Protein AF-A0A660QXT4-F1 (afdb_monomer_lite)

pLDDT: mean 72.35, std 12.04, range [41.66, 86.0]

Radius of gyration: 16.45 Å; chains: 1; bounding box: 34×33×58 Å

Foldseek 3Di:
DDDDDDDDDDPPPLPPLVVLVVLLVVLLVVCVVVVVLCVVVNVLSVQLVVCVVVLDLVSLQVSLVVLQVVLVVCCVPPVPSNVSSVVNSVNSVSSSD

Structure (mmCIF, N/CA/C/O backbone):
data_AF-A0A660QXT4-F1
#
_entry.id   AF-A0A660QXT4-F1
#
loop_
_atom_site.group_PDB
_atom_site.id
_atom_site.type_symbol
_atom_site.label_atom_id
_atom_site.label_alt_id
_atom_site.label_comp_id
_atom_site.label_asym_id
_atom_site.label_entity_id
_atom_site.label_seq_id
_atom_site.pdbx_PDB_ins_code
_atom_site.Cartn_x
_atom_site.Cartn_y
_atom_site.Cartn_z
_atom_site.occupancy
_atom_site.B_iso_or_equiv
_atom_site.auth_seq_id
_atom_site.auth_comp_id
_atom_site.auth_asym_id
_atom_site.auth_atom_id
_atom_site.pdbx_PDB_model_num
ATOM 1 N N . MET A 1 1 ? -21.177 -21.639 -45.353 1.00 49.31 1 MET A N 1
ATOM 2 C CA . MET A 1 1 ? -19.704 -21.641 -45.231 1.00 49.31 1 MET A CA 1
ATOM 3 C C . MET A 1 1 ? -19.316 -20.544 -44.250 1.00 49.31 1 MET A C 1
ATOM 5 O O . MET A 1 1 ? -19.626 -19.393 -44.513 1.00 49.31 1 MET A O 1
ATOM 9 N N . HIS A 1 2 ? -18.739 -20.906 -43.100 1.00 44.97 2 HIS A N 1
ATOM 10 C CA . HIS A 1 2 ? -18.058 -19.963 -42.203 1.00 44.97 2 HIS A CA 1
ATOM 11 C C . HIS A 1 2 ? -16.666 -19.648 -42.766 1.00 44.97 2 HIS A C 1
ATOM 13 O O . HIS A 1 2 ? -16.063 -20.506 -43.413 1.00 44.97 2 HIS A O 1
ATOM 19 N N . PRO A 1 3 ? -16.116 -18.478 -42.424 1.00 54.62 3 PRO A N 1
ATOM 20 C CA . PRO A 1 3 ? -14.947 -18.522 -41.556 1.00 54.62 3 PRO A CA 1
ATOM 21 C C . PRO A 1 3 ? -15.141 -17.734 -40.259 1.00 54.62 3 PRO A C 1
ATOM 23 O O . PRO A 1 3 ? -15.609 -16.598 -40.235 1.00 54.62 3 PRO A O 1
ATOM 26 N N . LEU A 1 4 ? -14.729 -18.388 -39.175 1.00 49.84 4 LEU A N 1
ATOM 27 C CA . LEU A 1 4 ? -14.493 -17.825 -37.856 1.00 49.84 4 LEU A CA 1
ATOM 28 C C . LEU A 1 4 ? -13.414 -16.737 -37.927 1.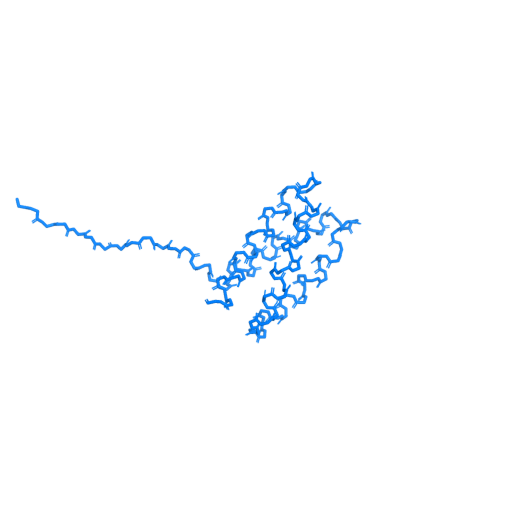00 49.84 4 LEU A C 1
ATOM 30 O O . LEU A 1 4 ? -12.314 -17.009 -38.406 1.00 49.84 4 LEU A O 1
ATOM 34 N N . ASN A 1 5 ? -13.668 -15.555 -37.361 1.00 43.81 5 ASN A N 1
ATOM 35 C CA . ASN A 1 5 ? -12.605 -14.591 -37.078 1.00 43.81 5 ASN A CA 1
ATOM 36 C C . ASN A 1 5 ? -12.330 -14.541 -35.571 1.00 43.81 5 ASN A C 1
ATOM 38 O O . ASN A 1 5 ? -12.924 -13.779 -34.813 1.00 43.81 5 ASN A O 1
ATOM 42 N N . ILE A 1 6 ? -11.415 -15.411 -35.151 1.00 6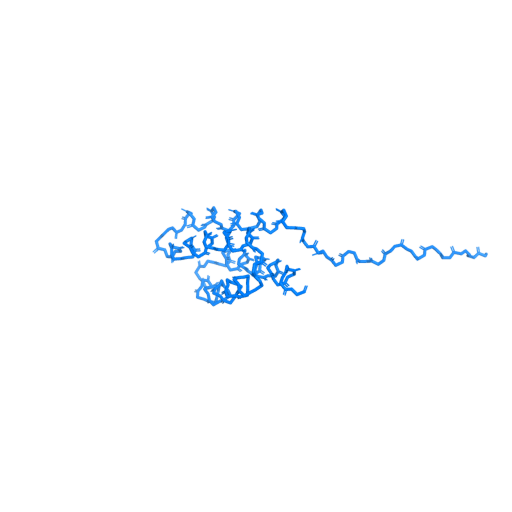2.47 6 ILE A N 1
ATOM 43 C CA . ILE A 1 6 ? -10.912 -15.547 -33.786 1.00 62.47 6 ILE A CA 1
ATOM 44 C C . ILE A 1 6 ? -9.639 -14.693 -33.655 1.00 62.47 6 ILE A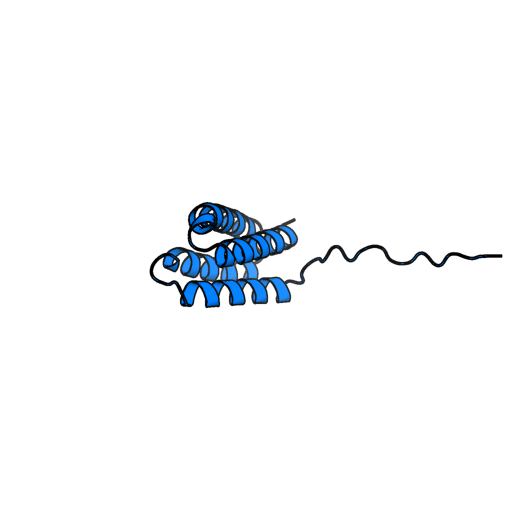 C 1
ATOM 46 O O . ILE A 1 6 ? -8.535 -15.190 -33.851 1.00 62.47 6 ILE A O 1
ATOM 50 N N . LYS A 1 7 ? -9.761 -13.399 -33.341 1.00 49.41 7 LYS A N 1
ATOM 51 C CA . LYS A 1 7 ? -8.653 -12.521 -32.892 1.00 49.41 7 LYS A CA 1
ATOM 52 C C . LYS A 1 7 ? -9.294 -11.402 -32.057 1.00 49.41 7 LYS A C 1
ATOM 54 O O . LYS A 1 7 ? -10.137 -10.701 -32.582 1.00 49.41 7 LYS A O 1
ATOM 59 N N . LYS A 1 8 ? -9.014 -11.148 -30.783 1.00 48.16 8 LYS A N 1
ATOM 60 C CA . LYS A 1 8 ? -7.929 -11.524 -29.881 1.00 48.16 8 LYS A CA 1
ATOM 61 C C . LYS A 1 8 ? -8.523 -11.787 -28.499 1.00 48.16 8 LYS A C 1
ATOM 63 O O . LYS A 1 8 ? -9.433 -11.107 -28.041 1.00 48.16 8 LYS A O 1
ATOM 68 N N . ARG A 1 9 ? -7.943 -12.786 -27.853 1.00 43.59 9 ARG A N 1
ATOM 69 C CA . ARG A 1 9 ? -8.154 -13.171 -26.466 1.00 43.59 9 ARG A CA 1
ATOM 70 C C . ARG A 1 9 ? -7.889 -11.985 -25.535 1.00 43.59 9 ARG A C 1
ATOM 72 O O . ARG A 1 9 ? -6.952 -11.232 -25.779 1.00 43.59 9 ARG A O 1
ATOM 79 N N . LYS A 1 10 ? -8.718 -11.895 -24.491 1.00 43.69 10 LYS A N 1
ATOM 80 C CA . LYS A 1 10 ? -8.446 -11.339 -23.160 1.00 43.69 10 LYS A CA 1
ATOM 81 C C . LYS A 1 10 ? -7.193 -10.460 -23.100 1.00 43.69 10 LYS A C 1
ATOM 83 O O . LYS A 1 10 ? -6.082 -10.976 -22.992 1.00 43.69 10 LYS A O 1
ATOM 88 N N . ALA A 1 11 ? -7.385 -9.143 -23.081 1.00 41.66 11 ALA A N 1
ATOM 89 C CA . ALA A 1 11 ? -6.465 -8.304 -22.335 1.00 41.66 11 ALA A CA 1
ATOM 90 C C . ALA A 1 11 ? -6.579 -8.773 -20.877 1.00 41.66 11 ALA A C 1
ATOM 92 O O . ALA A 1 11 ? -7.483 -8.368 -20.157 1.00 41.66 11 ALA A O 1
ATOM 93 N N . GLY A 1 12 ? -5.729 -9.722 -20.471 1.00 44.06 12 GLY A N 1
ATOM 94 C CA . GLY A 1 12 ? -5.304 -9.756 -19.081 1.00 44.06 12 GLY A CA 1
ATOM 95 C C . GLY A 1 12 ? -4.762 -8.360 -18.841 1.00 44.06 12 GLY A C 1
ATOM 96 O O . GLY A 1 12 ? -3.810 -7.976 -19.522 1.00 44.06 12 GLY A O 1
ATOM 97 N N . SER A 1 13 ? -5.493 -7.563 -18.063 1.00 43.97 13 SER A N 1
ATOM 98 C CA . SER A 1 13 ? -5.239 -6.141 -17.875 1.00 43.97 13 SER A CA 1
ATOM 99 C C . SER A 1 13 ? -3.880 -5.974 -17.216 1.00 43.97 13 SER A C 1
ATOM 101 O O . SER A 1 13 ? -3.756 -5.900 -16.000 1.00 43.97 13 SER A O 1
ATOM 103 N N . ARG A 1 14 ? -2.843 -5.971 -18.051 1.00 50.22 14 ARG A N 1
ATOM 104 C CA . ARG A 1 14 ? -1.491 -5.561 -17.724 1.00 50.22 14 ARG A CA 1
ATOM 105 C C . ARG A 1 14 ? -1.619 -4.070 -17.447 1.00 50.22 14 ARG A C 1
ATOM 107 O O . ARG A 1 14 ? -1.627 -3.276 -18.386 1.00 50.22 14 ARG A O 1
ATOM 114 N N . MET A 1 15 ? -1.895 -3.716 -16.193 1.00 57.03 15 MET A N 1
ATOM 115 C CA . MET A 1 15 ? -2.067 -2.325 -15.793 1.00 57.03 15 MET A CA 1
ATOM 116 C C . MET A 1 15 ? -0.788 -1.574 -16.180 1.00 57.03 15 MET A C 1
ATOM 118 O O . MET A 1 15 ? 0.294 -1.944 -15.721 1.00 57.03 15 MET A O 1
ATOM 122 N N . PRO A 1 16 ? -0.859 -0.573 -17.074 1.00 65.06 16 PRO A N 1
ATOM 123 C CA . PRO A 1 16 ? 0.316 0.199 -17.440 1.00 65.06 16 PRO A CA 1
ATOM 124 C C . PRO A 1 16 ? 0.818 0.952 -16.205 1.00 65.06 16 PRO A C 1
ATOM 126 O O . PRO A 1 16 ? 0.040 1.291 -15.320 1.00 65.06 16 PRO A O 1
ATOM 129 N N . HIS A 1 17 ? 2.107 1.289 -16.159 1.00 64.56 17 HIS A N 1
ATOM 130 C CA . HIS A 1 17 ? 2.744 1.962 -15.012 1.00 64.56 17 HIS A CA 1
ATOM 131 C C . HIS A 1 17 ? 1.982 3.226 -14.566 1.00 64.56 17 HIS A C 1
ATOM 133 O O . HIS A 1 17 ? 1.996 3.617 -13.402 1.00 64.56 17 HIS A O 1
ATOM 139 N N . LYS A 1 18 ? 1.286 3.862 -15.515 1.00 67.62 18 LYS A N 1
ATOM 140 C CA . LYS A 1 18 ? 0.412 5.014 -15.299 1.00 67.62 18 LYS A CA 1
ATOM 141 C C . LYS A 1 18 ? -0.809 4.694 -14.429 1.00 67.62 18 LYS A C 1
ATOM 143 O O . LYS A 1 18 ? -1.190 5.529 -13.619 1.00 67.62 18 LYS A O 1
ATOM 148 N N . GLU A 1 19 ? -1.402 3.515 -14.588 1.00 71.44 19 GLU A N 1
ATOM 149 C CA . GLU A 1 19 ? -2.482 3.048 -13.718 1.00 71.44 19 GLU A CA 1
ATOM 150 C C . GLU A 1 19 ? -1.960 2.695 -12.332 1.00 71.44 19 GLU A C 1
ATOM 152 O O . GLU A 1 19 ? -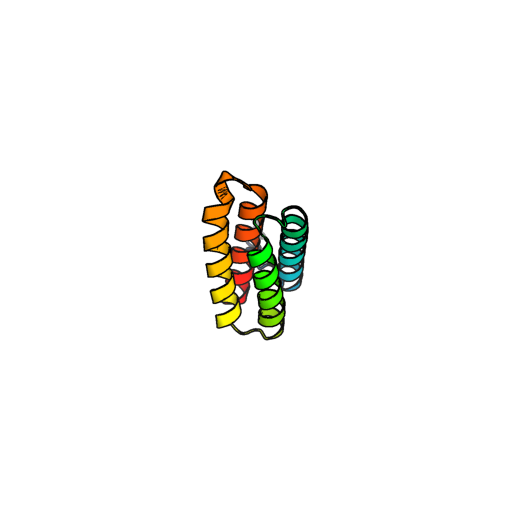2.571 3.115 -11.365 1.00 71.44 19 GLU A O 1
ATOM 157 N N . VAL A 1 20 ? -0.779 2.078 -12.213 1.00 73.62 20 VAL A N 1
ATOM 158 C CA . VAL A 1 20 ? -0.183 1.801 -10.891 1.00 73.62 20 VAL A CA 1
ATOM 159 C C . VAL A 1 20 ? 0.037 3.095 -10.104 1.00 73.62 20 VAL A C 1
ATOM 161 O O . VAL A 1 20 ? -0.365 3.198 -8.949 1.00 73.62 20 VAL A O 1
ATOM 164 N N . LYS A 1 21 ? 0.595 4.129 -10.752 1.00 75.94 21 LYS A N 1
ATOM 165 C CA . LYS A 1 21 ? 0.743 5.461 -10.142 1.00 75.94 21 LYS A CA 1
ATOM 166 C C . LYS A 1 21 ? -0.601 6.071 -9.741 1.00 75.94 21 LYS A C 1
ATOM 168 O O . LYS A 1 21 ? -0.676 6.742 -8.717 1.00 75.94 21 LYS A O 1
ATOM 173 N N . LYS A 1 22 ? -1.646 5.850 -10.542 1.00 79.62 22 LYS A N 1
ATOM 174 C CA . LYS A 1 22 ? -2.994 6.336 -10.244 1.00 79.62 22 LYS A CA 1
ATOM 175 C C . LYS A 1 22 ? -3.575 5.620 -9.024 1.00 79.62 22 LYS A C 1
ATOM 177 O O . LYS A 1 22 ? -3.990 6.299 -8.098 1.00 79.62 22 LYS A O 1
ATOM 182 N N . THR A 1 23 ? -3.531 4.290 -8.984 1.00 77.38 23 THR A N 1
ATOM 183 C CA . THR A 1 23 ? -4.060 3.491 -7.870 1.00 77.38 23 THR A CA 1
ATOM 184 C C . THR A 1 23 ? -3.308 3.768 -6.566 1.00 77.38 23 THR A C 1
ATOM 186 O O . THR A 1 23 ? -3.937 3.879 -5.522 1.00 77.38 23 THR A O 1
ATOM 189 N N . ILE A 1 24 ? -1.985 3.970 -6.620 1.00 80.12 24 ILE A N 1
ATOM 190 C CA . ILE A 1 24 ? -1.191 4.428 -5.464 1.00 80.12 24 ILE A CA 1
ATOM 191 C C . ILE A 1 24 ? -1.645 5.814 -4.997 1.00 80.12 24 ILE A C 1
ATOM 193 O O . ILE A 1 24 ? -1.744 6.047 -3.798 1.00 80.12 24 ILE A O 1
ATOM 197 N N . GLY A 1 25 ? -1.939 6.728 -5.926 1.00 80.94 25 GLY A N 1
ATOM 198 C CA . GLY A 1 25 ? -2.480 8.046 -5.596 1.00 80.94 25 GLY A CA 1
ATOM 199 C C . GLY A 1 25 ? -3.869 7.977 -4.956 1.00 80.94 25 GLY A C 1
ATOM 200 O O . GLY A 1 25 ? -4.116 8.671 -3.979 1.00 80.94 25 GLY A O 1
ATOM 201 N N . GLU A 1 26 ? -4.749 7.114 -5.467 1.00 83.56 26 GLU A N 1
ATOM 202 C CA . GLU A 1 26 ? -6.082 6.880 -4.894 1.00 83.56 26 GLU A CA 1
ATOM 203 C C . GLU A 1 26 ? -5.986 6.273 -3.489 1.00 83.56 26 GLU A C 1
ATOM 205 O O . GLU A 1 26 ? -6.666 6.736 -2.578 1.00 83.56 26 GLU A O 1
ATOM 210 N N . LEU A 1 27 ? -5.090 5.300 -3.292 1.00 81.69 27 LEU A N 1
ATOM 211 C CA . LEU A 1 27 ? -4.804 4.744 -1.974 1.00 81.69 27 LEU A CA 1
ATOM 212 C C . LEU A 1 27 ? -4.265 5.827 -1.031 1.00 81.69 27 LEU A C 1
ATOM 214 O O . LEU A 1 27 ? -4.787 5.966 0.066 1.00 81.69 27 LEU A O 1
ATOM 218 N N . LYS A 1 28 ? -3.302 6.650 -1.467 1.00 81.75 28 LYS A N 1
ATOM 219 C CA . LYS A 1 28 ? -2.776 7.762 -0.660 1.00 81.75 28 LYS A CA 1
ATOM 220 C C . LYS A 1 28 ? -3.890 8.704 -0.200 1.00 81.75 28 LYS A C 1
ATOM 222 O O . LYS A 1 28 ? -3.987 8.970 0.989 1.00 81.75 28 LYS A O 1
ATOM 227 N N . SER A 1 29 ? -4.759 9.144 -1.108 1.00 82.94 29 SER A N 1
ATOM 228 C CA . SER A 1 29 ? -5.855 10.051 -0.753 1.00 82.94 29 SER A CA 1
ATOM 229 C C . SER A 1 29 ? -6.836 9.456 0.256 1.00 82.94 29 SER A C 1
ATOM 231 O O . SER A 1 29 ? -7.378 10.195 1.070 1.00 82.94 29 SER A O 1
ATOM 233 N N . GLU A 1 30 ? -7.066 8.143 0.235 1.00 80.44 30 GLU A N 1
ATOM 234 C CA . GLU A 1 30 ? -7.928 7.491 1.230 1.00 80.44 30 GLU A CA 1
ATOM 235 C C . GLU A 1 30 ? -7.217 7.359 2.586 1.00 80.44 30 GLU A C 1
ATOM 237 O O . GLU A 1 30 ? -7.851 7.554 3.619 1.00 80.44 30 GLU A O 1
ATOM 242 N N . LEU A 1 31 ? -5.899 7.136 2.604 1.00 79.75 31 LEU A N 1
ATOM 243 C CA . LEU A 1 31 ? -5.103 7.117 3.840 1.00 79.75 31 LEU A CA 1
ATOM 244 C C . LEU A 1 31 ? -4.970 8.514 4.464 1.00 79.75 31 LEU A C 1
ATOM 246 O O . LEU A 1 31 ? -5.003 8.642 5.687 1.00 79.75 31 LEU A O 1
ATOM 250 N N . GLU A 1 32 ? -4.895 9.565 3.642 1.00 78.12 32 GLU A N 1
ATOM 251 C CA . GLU A 1 32 ? -4.930 10.966 4.089 1.00 78.12 32 GLU A CA 1
ATOM 252 C C . GLU A 1 32 ? -6.261 11.311 4.785 1.00 78.12 32 GLU A C 1
ATOM 254 O O . GLU A 1 32 ? -6.322 12.226 5.609 1.00 78.12 32 GLU A O 1
ATOM 259 N N . GLN A 1 33 ? -7.339 10.578 4.481 1.00 78.06 33 GLN A N 1
ATOM 260 C CA . GLN A 1 33 ? -8.631 10.713 5.159 1.00 78.06 33 GLN A CA 1
ATOM 261 C C . GLN A 1 33 ? -8.700 9.935 6.483 1.00 78.06 33 GLN A C 1
ATOM 263 O O . GLN A 1 33 ? -9.554 10.245 7.319 1.00 78.06 33 GLN A O 1
ATOM 268 N N . THR A 1 34 ? -7.785 8.989 6.719 1.00 72.62 34 THR A N 1
ATOM 269 C CA . THR A 1 34 ? -7.693 8.165 7.941 1.00 72.62 34 THR A CA 1
ATOM 270 C C . THR A 1 34 ? -6.334 8.271 8.663 1.00 72.62 34 THR A C 1
ATOM 272 O O . THR A 1 34 ? -5.800 7.270 9.141 1.00 72.62 34 THR A O 1
ATOM 275 N N . PRO A 1 35 ? -5.770 9.478 8.867 1.00 65.56 35 PRO A N 1
ATOM 276 C CA . PRO A 1 35 ? -4.369 9.658 9.267 1.00 65.56 35 PRO A CA 1
ATOM 277 C C . PRO A 1 35 ? -4.027 9.126 10.668 1.00 65.56 35 PRO A C 1
ATOM 279 O O . PRO A 1 35 ? -2.853 8.995 11.006 1.00 65.56 35 PRO A O 1
ATOM 282 N N . LYS A 1 36 ? -5.031 8.833 11.507 1.00 67.44 36 LYS A N 1
ATOM 283 C CA . LYS A 1 36 ? -4.819 8.314 12.867 1.00 67.44 36 LYS A CA 1
ATOM 284 C C . LYS A 1 36 ? -4.249 6.899 12.897 1.00 67.44 36 LYS A C 1
ATOM 286 O O . LYS A 1 36 ? -3.566 6.571 13.861 1.00 67.44 36 LYS A O 1
ATOM 291 N N . GLU A 1 37 ? -4.528 6.098 11.876 1.00 66.69 37 GLU A N 1
ATOM 292 C CA . GLU A 1 37 ? -4.184 4.671 11.855 1.00 66.69 37 GLU A CA 1
ATOM 293 C C . GLU A 1 37 ? -3.290 4.332 10.661 1.00 66.69 37 GLU A C 1
ATOM 295 O O . GLU A 1 37 ? -2.465 3.430 10.740 1.00 66.69 37 GLU A O 1
ATOM 300 N N . THR A 1 38 ? -3.351 5.126 9.587 1.00 70.25 38 THR A N 1
ATOM 301 C CA . THR A 1 38 ? -2.686 4.806 8.319 1.00 70.25 38 THR A CA 1
ATOM 302 C C . THR A 1 38 ? -1.445 5.646 8.008 1.00 70.25 38 THR A C 1
ATOM 304 O O . THR A 1 38 ? -0.917 5.578 6.899 1.00 70.25 38 THR A O 1
ATOM 307 N N . GLY A 1 39 ? -0.944 6.432 8.968 1.00 71.56 39 GLY A N 1
ATOM 308 C CA . GLY A 1 39 ? 0.211 7.318 8.757 1.00 71.56 39 GLY A CA 1
ATOM 309 C C . GLY A 1 39 ? 1.499 6.586 8.348 1.00 71.56 39 GLY A C 1
ATOM 310 O O . GLY A 1 39 ? 2.248 7.072 7.506 1.00 71.56 39 GLY A O 1
ATOM 311 N N . PHE A 1 40 ? 1.732 5.378 8.872 1.00 75.38 40 PHE A N 1
ATOM 312 C CA . PHE A 1 40 ? 2.861 4.534 8.451 1.00 75.38 40 PHE A CA 1
ATOM 313 C C . PHE A 1 40 ? 2.721 4.054 6.995 1.00 75.38 40 PHE A C 1
ATOM 315 O O . PHE A 1 40 ? 3.697 3.993 6.246 1.00 75.38 40 PHE A O 1
ATOM 322 N N . LEU A 1 41 ? 1.493 3.761 6.574 1.00 76.31 41 LEU A N 1
ATOM 323 C CA . LEU A 1 41 ? 1.159 3.312 5.224 1.00 76.31 41 LEU A CA 1
ATOM 324 C C . LEU A 1 41 ? 1.381 4.425 4.192 1.00 76.31 41 LEU A C 1
ATOM 326 O O . LEU A 1 41 ? 1.851 4.162 3.085 1.00 76.31 41 LEU A O 1
ATOM 330 N N . GLU A 1 42 ? 1.105 5.674 4.575 1.00 78.62 42 GLU A N 1
ATOM 331 C CA . GLU A 1 42 ? 1.389 6.858 3.760 1.00 78.62 42 GLU A CA 1
ATOM 332 C C . GLU A 1 42 ? 2.895 7.018 3.495 1.00 78.62 42 GLU A C 1
ATOM 334 O O . GLU A 1 42 ? 3.302 7.164 2.339 1.00 78.62 42 GLU A O 1
ATOM 339 N N . GLU A 1 43 ? 3.731 6.898 4.533 1.00 79.69 43 GLU A N 1
ATOM 340 C CA . GLU A 1 43 ? 5.194 6.946 4.396 1.00 79.69 43 GLU A CA 1
ATOM 341 C C . GLU A 1 43 ? 5.698 5.822 3.476 1.00 79.69 43 GLU A C 1
ATOM 343 O O . GLU A 1 43 ? 6.492 6.053 2.557 1.00 79.69 43 GLU A O 1
ATOM 348 N N . LYS A 1 44 ? 5.172 4.603 3.643 1.00 76.44 44 LYS A N 1
ATOM 349 C CA . LYS A 1 44 ? 5.524 3.459 2.789 1.00 76.44 44 LYS A CA 1
ATOM 350 C C . LYS A 1 44 ? 5.106 3.645 1.335 1.00 76.44 44 LYS A C 1
ATOM 352 O O . LYS A 1 44 ? 5.852 3.240 0.442 1.00 76.44 44 LYS A O 1
ATOM 357 N N . LEU A 1 45 ? 3.971 4.288 1.069 1.00 76.75 45 LEU A N 1
ATOM 358 C CA . LEU A 1 45 ? 3.541 4.627 -0.292 1.00 76.75 45 LEU A CA 1
ATOM 359 C C . LEU A 1 45 ? 4.358 5.749 -0.930 1.00 76.75 45 LEU A C 1
ATOM 361 O O . LEU A 1 45 ? 4.439 5.840 -2.159 1.00 76.75 45 LEU A O 1
ATOM 365 N N . GLU A 1 46 ? 4.990 6.599 -0.135 1.00 78.94 46 GLU A N 1
ATOM 366 C CA . GLU A 1 46 ? 5.944 7.563 -0.666 1.00 78.94 46 GLU A CA 1
ATOM 367 C C . GLU A 1 46 ? 7.253 6.869 -1.067 1.00 78.94 46 GLU A C 1
ATOM 369 O O . GLU A 1 46 ? 7.698 7.014 -2.212 1.00 78.94 46 GLU A O 1
ATOM 374 N N . GLN A 1 47 ? 7.783 5.996 -0.200 1.00 74.75 47 GLN A N 1
ATOM 375 C CA . GLN A 1 47 ? 8.952 5.163 -0.520 1.00 74.75 47 GLN A CA 1
ATOM 376 C C . GLN A 1 47 ? 8.700 4.263 -1.740 1.00 74.75 47 GLN A C 1
ATOM 378 O O . GLN A 1 47 ? 9.563 4.104 -2.604 1.00 74.75 47 GLN A O 1
ATOM 383 N N . ALA A 1 48 ? 7.492 3.710 -1.843 1.00 71.00 48 ALA A N 1
ATOM 384 C CA . ALA A 1 48 ? 7.009 2.967 -2.997 1.00 71.00 48 ALA A CA 1
ATOM 385 C C . ALA A 1 48 ? 7.113 3.745 -4.296 1.00 71.00 48 ALA A C 1
ATOM 387 O O . ALA A 1 48 ? 7.589 3.234 -5.308 1.00 71.00 48 ALA A O 1
ATOM 388 N N . ARG A 1 49 ? 6.608 4.978 -4.276 1.00 73.69 49 ARG A N 1
ATOM 389 C CA . ARG A 1 49 ? 6.558 5.838 -5.447 1.00 73.69 49 ARG A CA 1
ATOM 390 C C . ARG A 1 49 ? 7.974 6.116 -5.939 1.00 73.69 49 ARG A C 1
ATOM 392 O O . ARG A 1 49 ? 8.212 5.976 -7.137 1.00 73.69 49 ARG A O 1
ATOM 399 N N . GLU A 1 50 ? 8.908 6.390 -5.031 1.00 74.62 50 GLU A N 1
ATOM 400 C CA . GLU A 1 50 ? 10.331 6.511 -5.364 1.00 74.62 50 GLU A CA 1
ATOM 401 C C . GLU A 1 50 ? 10.938 5.193 -5.875 1.00 74.62 50 GLU A C 1
ATOM 403 O O . GLU A 1 50 ? 11.681 5.191 -6.860 1.00 74.62 50 GLU A O 1
ATOM 408 N N . GLY A 1 51 ? 10.602 4.058 -5.257 1.00 69.88 51 GLY A N 1
ATOM 409 C CA . GLY A 1 51 ? 11.059 2.727 -5.674 1.00 69.88 51 GLY A CA 1
ATOM 410 C C . GLY A 1 51 ? 10.583 2.340 -7.078 1.00 69.88 51 GLY A C 1
ATOM 411 O O . GLY A 1 51 ? 11.360 1.823 -7.879 1.00 69.88 51 GLY A O 1
ATOM 412 N N . ILE A 1 52 ? 9.335 2.671 -7.421 1.00 70.19 52 ILE A N 1
ATOM 413 C CA . ILE A 1 52 ? 8.753 2.478 -8.758 1.00 70.19 52 ILE A CA 1
ATOM 414 C C . ILE A 1 52 ? 9.408 3.414 -9.777 1.00 70.19 52 ILE A C 1
ATOM 416 O O . ILE A 1 52 ? 9.597 3.022 -10.926 1.00 70.19 52 ILE A O 1
ATOM 420 N N . GLU A 1 53 ? 9.784 4.636 -9.390 1.00 71.38 53 GLU A N 1
ATOM 421 C CA . GLU A 1 53 ? 10.569 5.525 -10.260 1.00 71.38 53 GLU A CA 1
ATOM 422 C C . GLU A 1 53 ? 11.986 4.997 -10.511 1.00 71.38 53 GLU A C 1
ATOM 424 O O . GLU A 1 53 ? 12.533 5.199 -11.597 1.00 71.38 53 GLU A O 1
ATOM 429 N N . ARG A 1 54 ? 12.548 4.266 -9.544 1.00 71.69 54 ARG A N 1
ATOM 430 C CA . ARG A 1 54 ? 13.848 3.589 -9.648 1.00 71.69 54 ARG A CA 1
ATOM 431 C C . ARG A 1 54 ? 13.784 2.182 -10.258 1.00 71.69 54 ARG A C 1
ATOM 433 O O . ARG A 1 54 ? 14.836 1.625 -10.552 1.00 71.69 54 ARG A O 1
ATOM 440 N N . TYR A 1 55 ? 12.587 1.637 -10.491 1.00 64.31 55 TYR A N 1
ATOM 441 C CA . TYR A 1 55 ? 12.335 0.318 -11.090 1.00 64.31 55 TYR A CA 1
ATOM 442 C C . TYR A 1 55 ? 13.109 -0.848 -10.462 1.00 64.31 55 TYR A C 1
ATOM 444 O O . TYR A 1 55 ? 13.484 -1.791 -11.160 1.00 64.31 55 TYR A O 1
ATOM 452 N N . THR A 1 56 ? 13.351 -0.825 -9.154 1.00 75.44 56 THR A N 1
ATOM 453 C CA . THR A 1 56 ? 13.969 -1.978 -8.496 1.00 75.44 56 THR A CA 1
ATOM 454 C C . THR A 1 56 ? 12.890 -3.008 -8.141 1.00 75.44 56 THR A C 1
ATOM 456 O O . THR A 1 56 ? 11.971 -2.692 -7.381 1.00 75.44 56 THR A O 1
ATOM 459 N N . PRO A 1 57 ? 12.962 -4.244 -8.671 1.00 72.62 57 PRO A N 1
ATOM 460 C CA . PRO A 1 57 ? 11.963 -5.278 -8.391 1.00 72.62 57 PRO A CA 1
ATOM 461 C C . PRO A 1 57 ? 11.881 -5.604 -6.894 1.00 72.62 57 PRO A C 1
ATOM 463 O O . PRO A 1 57 ? 10.791 -5.821 -6.380 1.00 72.62 57 PRO A O 1
ATOM 466 N N . GLU A 1 58 ? 13.005 -5.529 -6.177 1.00 7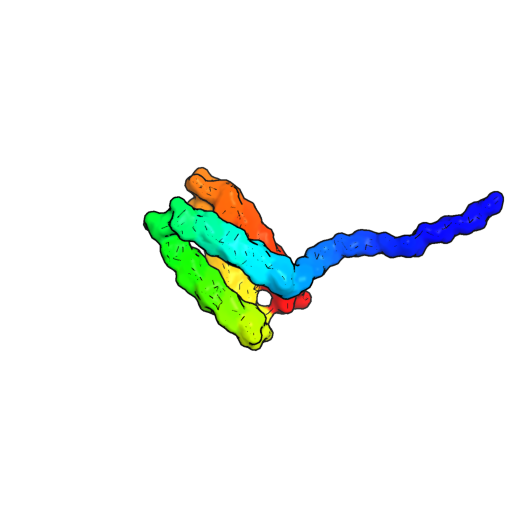7.44 58 GLU A N 1
ATOM 467 C CA . GLU A 1 58 ? 13.075 -5.695 -4.720 1.00 77.44 58 GLU A CA 1
ATOM 468 C C . GLU A 1 58 ? 12.211 -4.665 -3.980 1.00 77.44 58 GLU A C 1
ATOM 470 O O . GLU A 1 58 ? 11.435 -5.033 -3.106 1.00 77.44 58 GLU A O 1
ATOM 475 N N . ALA A 1 59 ? 12.264 -3.386 -4.372 1.00 75.25 59 ALA A N 1
ATOM 476 C CA . ALA A 1 59 ? 11.466 -2.338 -3.731 1.00 75.25 59 ALA A CA 1
ATOM 477 C C . ALA A 1 59 ? 9.967 -2.492 -4.022 1.00 75.25 59 ALA A C 1
ATOM 479 O O . ALA A 1 59 ? 9.132 -2.243 -3.155 1.00 75.25 59 ALA A O 1
ATOM 480 N N . ILE A 1 60 ? 9.621 -2.926 -5.237 1.00 76.19 60 ILE A N 1
ATOM 481 C CA . ILE A 1 60 ? 8.238 -3.223 -5.633 1.00 76.19 60 ILE A CA 1
ATOM 482 C C . ILE A 1 60 ? 7.693 -4.404 -4.815 1.00 76.19 60 ILE A C 1
ATOM 484 O O . ILE A 1 60 ? 6.541 -4.375 -4.380 1.00 76.19 60 ILE A O 1
ATOM 488 N N . GLN A 1 61 ? 8.519 -5.426 -4.589 1.00 78.94 61 GLN A N 1
ATOM 489 C CA . GLN A 1 61 ? 8.143 -6.639 -3.871 1.00 78.94 61 GLN A CA 1
ATOM 490 C C . GLN A 1 61 ? 8.032 -6.416 -2.354 1.00 78.94 61 GLN A C 1
ATOM 492 O O . GLN A 1 61 ? 7.038 -6.826 -1.757 1.00 78.94 61 GLN A O 1
ATOM 497 N N . GLU A 1 62 ? 8.990 -5.712 -1.747 1.00 80.62 62 GLU A N 1
ATOM 498 C CA . GLU A 1 62 ? 8.954 -5.286 -0.335 1.00 80.62 62 GLU A CA 1
ATOM 499 C C . GLU A 1 62 ? 7.701 -4.457 -0.031 1.00 80.62 62 GLU A C 1
ATOM 501 O O . GLU A 1 62 ? 7.009 -4.664 0.970 1.00 80.62 62 GLU A O 1
ATOM 506 N N . LEU A 1 63 ? 7.366 -3.539 -0.936 1.00 78.12 63 LEU A N 1
ATOM 507 C CA . LEU A 1 63 ? 6.163 -2.733 -0.833 1.00 78.12 63 LEU A CA 1
ATOM 508 C C . LEU A 1 63 ? 4.894 -3.578 -0.931 1.00 78.12 63 LEU A C 1
ATOM 510 O O . LEU A 1 63 ? 3.993 -3.416 -0.115 1.00 78.12 63 LEU A O 1
ATOM 514 N N . ALA A 1 64 ? 4.814 -4.461 -1.926 1.00 81.69 64 ALA A N 1
ATOM 515 C CA . ALA A 1 64 ? 3.670 -5.345 -2.110 1.00 81.69 64 ALA A CA 1
ATOM 516 C C . ALA A 1 64 ? 3.421 -6.190 -0.849 1.00 81.69 64 ALA A C 1
ATOM 518 O O . ALA A 1 64 ? 2.280 -6.307 -0.405 1.00 81.69 64 ALA A O 1
ATOM 519 N N . GLN A 1 65 ? 4.482 -6.715 -0.227 1.00 84.00 65 GLN A N 1
ATOM 520 C CA . GLN A 1 65 ? 4.379 -7.460 1.030 1.00 84.00 65 GLN A CA 1
ATOM 521 C C . GLN A 1 65 ? 3.958 -6.585 2.211 1.00 84.00 65 GLN A C 1
ATOM 523 O O . GLN A 1 65 ? 3.098 -6.992 2.989 1.00 84.00 65 GLN A O 1
ATOM 528 N N . THR A 1 66 ? 4.535 -5.389 2.332 1.00 83.31 66 THR A N 1
ATOM 529 C CA . THR A 1 66 ? 4.191 -4.447 3.406 1.00 83.31 66 THR A CA 1
ATOM 530 C C . THR A 1 66 ? 2.722 -4.054 3.322 1.00 83.31 66 THR A C 1
ATOM 532 O O . THR A 1 66 ? 1.998 -4.188 4.301 1.00 83.31 66 THR A O 1
ATOM 535 N N . LEU A 1 67 ? 2.260 -3.648 2.137 1.00 82.31 67 LEU A N 1
ATOM 536 C CA . LEU A 1 67 ? 0.864 -3.297 1.918 1.00 82.31 67 LEU A CA 1
ATOM 537 C C . LEU A 1 67 ? -0.042 -4.495 2.207 1.00 82.31 67 LEU A C 1
ATOM 539 O O . LEU A 1 67 ? -1.006 -4.341 2.940 1.00 82.31 67 LEU A O 1
ATOM 543 N N . GLN A 1 68 ? 0.278 -5.694 1.706 1.00 84.62 68 GLN A N 1
ATOM 544 C CA . GLN A 1 68 ? -0.539 -6.888 1.949 1.00 84.62 68 GLN A CA 1
ATOM 545 C C . GLN A 1 68 ? -0.702 -7.203 3.441 1.00 84.62 68 GLN A C 1
ATOM 547 O O . GLN A 1 68 ? -1.791 -7.594 3.851 1.00 84.62 68 GLN A O 1
ATOM 552 N N . LYS A 1 69 ? 0.362 -7.025 4.233 1.00 84.12 69 LYS A N 1
ATOM 553 C CA . LYS A 1 69 ? 0.325 -7.221 5.683 1.00 84.12 69 LYS A CA 1
ATOM 554 C C . LYS A 1 69 ? -0.585 -6.198 6.358 1.00 84.12 69 LYS A C 1
ATOM 556 O O . LYS A 1 69 ? -1.441 -6.577 7.144 1.00 84.12 69 LYS A O 1
ATOM 561 N N . GLU A 1 70 ? -0.431 -4.927 6.008 1.00 81.06 70 GLU A N 1
ATOM 562 C CA . GLU A 1 70 ? -1.279 -3.867 6.547 1.00 81.06 70 GLU A CA 1
ATOM 563 C C . GLU A 1 70 ? -2.746 -4.070 6.139 1.00 81.06 70 GLU A C 1
ATOM 565 O O . GLU A 1 70 ? -3.643 -3.890 6.948 1.00 81.06 70 GLU A O 1
ATOM 570 N N . ALA A 1 71 ? -3.016 -4.498 4.902 1.00 81.31 71 ALA A N 1
ATOM 571 C CA . ALA A 1 71 ? -4.369 -4.792 4.429 1.00 81.31 71 ALA A CA 1
ATOM 572 C C . ALA A 1 71 ? -5.102 -5.825 5.290 1.00 81.31 71 ALA A C 1
ATOM 574 O O . ALA A 1 71 ? -6.322 -5.731 5.393 1.00 81.31 71 ALA A O 1
ATOM 575 N N . ASP A 1 72 ? -4.371 -6.787 5.855 1.00 81.88 72 ASP A N 1
ATOM 576 C CA . ASP A 1 72 ? -4.895 -7.802 6.772 1.00 81.88 72 ASP A CA 1
ATOM 577 C C . ASP A 1 72 ? -5.319 -7.157 8.103 1.00 81.88 72 ASP A C 1
ATOM 579 O O . ASP A 1 72 ? -6.407 -7.425 8.607 1.00 81.88 72 ASP A O 1
ATOM 583 N N . GLU A 1 73 ? -4.519 -6.211 8.614 1.00 80.25 73 GLU A N 1
ATOM 584 C CA . GLU A 1 73 ? -4.851 -5.430 9.815 1.00 80.25 73 GLU A CA 1
ATOM 585 C C . GLU A 1 73 ? -6.024 -4.464 9.562 1.00 80.25 73 GLU A C 1
ATOM 587 O O . GLU A 1 73 ? -6.926 -4.340 10.388 1.00 80.25 73 GLU A O 1
ATOM 592 N N . PHE A 1 74 ? -6.077 -3.847 8.380 1.00 76.75 74 PHE A N 1
ATOM 593 C CA . PHE A 1 74 ? -7.132 -2.913 7.983 1.00 76.75 74 PHE A CA 1
ATOM 594 C C . PHE A 1 74 ? -8.403 -3.586 7.442 1.00 76.75 74 PHE A C 1
ATOM 596 O O . PHE A 1 74 ? -9.393 -2.888 7.231 1.00 76.75 74 PHE A O 1
ATOM 603 N N . GLU A 1 75 ? -8.435 -4.907 7.221 1.00 78.00 75 GLU A N 1
ATOM 604 C CA . GLU A 1 75 ? -9.584 -5.590 6.595 1.00 78.00 75 GLU A CA 1
ATOM 605 C C . GLU A 1 75 ? -10.880 -5.397 7.392 1.00 78.00 75 GLU A C 1
ATOM 607 O O . GLU A 1 75 ? -11.955 -5.206 6.814 1.00 78.00 75 GLU A O 1
ATOM 612 N N . VAL A 1 76 ? -10.766 -5.408 8.721 1.00 77.94 76 VAL A N 1
ATOM 613 C CA . VAL A 1 76 ? -11.905 -5.318 9.641 1.00 77.94 76 VAL A CA 1
ATOM 614 C C . VAL A 1 76 ? -12.393 -3.876 9.797 1.00 77.94 76 VAL A C 1
ATOM 616 O O . VAL A 1 76 ? -13.600 -3.635 9.839 1.00 77.94 76 VAL A O 1
ATOM 619 N N . GLU A 1 77 ? -11.471 -2.916 9.867 1.00 78.38 77 GLU A N 1
ATOM 620 C CA . GLU A 1 77 ? -11.776 -1.515 10.197 1.00 78.38 77 GLU A CA 1
ATOM 621 C C . GLU A 1 77 ? -11.976 -0.649 8.944 1.00 78.38 77 GLU A C 1
ATOM 623 O O . GLU A 1 77 ? -12.816 0.254 8.915 1.00 78.38 77 GLU A O 1
ATOM 628 N N . HIS A 1 78 ? -11.269 -0.973 7.860 1.00 78.50 78 HIS A N 1
ATOM 629 C CA . HIS A 1 78 ? -11.216 -0.189 6.632 1.00 78.50 78 HIS A CA 1
ATOM 630 C C . HIS A 1 78 ? -11.240 -1.073 5.368 1.00 78.50 78 HIS A C 1
ATOM 632 O O . HIS A 1 78 ? -10.299 -1.058 4.566 1.00 78.50 78 HIS A O 1
ATOM 638 N N . PRO A 1 79 ? -12.367 -1.752 5.071 1.00 81.06 79 PRO A N 1
ATOM 639 C CA . PRO A 1 79 ? -12.482 -2.660 3.921 1.00 81.06 79 PRO A CA 1
ATOM 640 C C . PRO A 1 79 ? -12.195 -1.983 2.569 1.00 81.06 79 PRO A C 1
ATOM 642 O O . PRO A 1 79 ? -11.771 -2.626 1.607 1.00 81.06 79 PRO A O 1
ATOM 645 N N . ARG A 1 80 ? -12.403 -0.663 2.480 1.00 81.81 80 ARG A N 1
ATOM 646 C CA . ARG A 1 80 ? -12.099 0.132 1.283 1.00 81.81 80 ARG A CA 1
ATOM 647 C C . ARG A 1 80 ? -10.593 0.322 1.075 1.00 81.81 80 ARG A C 1
ATOM 649 O O . ARG A 1 80 ? -10.128 0.232 -0.059 1.00 81.81 80 ARG A O 1
ATOM 656 N N . ILE A 1 81 ? -9.842 0.518 2.158 1.00 82.19 81 ILE A N 1
ATOM 657 C CA . ILE A 1 81 ? -8.380 0.638 2.140 1.00 82.19 81 ILE A CA 1
ATOM 658 C C . ILE A 1 81 ? -7.768 -0.709 1.759 1.00 82.19 81 ILE A C 1
ATOM 660 O O . ILE A 1 81 ? -6.949 -0.768 0.844 1.00 82.19 81 ILE A O 1
ATOM 664 N N . THR A 1 82 ? -8.250 -1.803 2.349 1.00 85.00 82 THR A N 1
ATOM 665 C CA . THR A 1 82 ? -7.833 -3.168 1.995 1.00 85.00 82 THR A CA 1
ATOM 666 C C . THR A 1 82 ? -8.093 -3.492 0.523 1.00 85.00 82 THR A C 1
ATOM 668 O O . THR A 1 82 ? -7.237 -4.070 -0.151 1.00 85.00 82 THR A O 1
ATOM 671 N N . ALA A 1 83 ? -9.236 -3.075 -0.032 1.00 86.00 83 ALA A N 1
ATOM 672 C CA . ALA A 1 83 ? -9.514 -3.243 -1.459 1.00 86.00 83 ALA A CA 1
ATOM 673 C C . ALA A 1 83 ? -8.499 -2.494 -2.344 1.00 86.00 83 ALA A C 1
ATOM 675 O O . ALA A 1 83 ? -7.990 -3.065 -3.311 1.00 86.00 83 ALA A O 1
ATOM 676 N N . LEU A 1 84 ? -8.172 -1.246 -1.997 1.00 83.81 84 LEU A N 1
ATOM 677 C CA . LEU A 1 84 ? -7.193 -0.430 -2.723 1.00 83.81 84 LEU A CA 1
ATOM 678 C C . LEU A 1 84 ? -5.777 -0.992 -2.602 1.00 83.81 84 LEU A C 1
ATOM 680 O O . LEU A 1 84 ? -5.066 -1.078 -3.601 1.00 83.81 84 LEU A O 1
ATOM 684 N N . ILE A 1 85 ? -5.388 -1.444 -1.412 1.00 83.88 85 ILE A N 1
ATOM 685 C CA . ILE A 1 85 ? -4.127 -2.144 -1.185 1.00 83.88 85 ILE A CA 1
ATOM 686 C C . ILE A 1 85 ? -4.030 -3.370 -2.092 1.00 83.88 85 ILE A C 1
ATOM 688 O O . ILE A 1 85 ? -3.065 -3.489 -2.836 1.00 83.88 85 ILE A O 1
ATOM 692 N N . ASN A 1 86 ? -5.038 -4.244 -2.104 1.00 84.94 86 ASN A N 1
ATOM 693 C CA . ASN A 1 86 ? -5.028 -5.437 -2.952 1.00 84.94 86 ASN A CA 1
ATOM 694 C C . ASN A 1 86 ? -4.897 -5.084 -4.445 1.00 84.94 86 ASN A C 1
ATOM 696 O O . ASN A 1 86 ? -4.194 -5.772 -5.195 1.00 84.94 86 ASN A O 1
ATOM 700 N N . GLN A 1 87 ? -5.522 -3.986 -4.886 1.00 84.31 87 GLN A N 1
ATOM 701 C CA . GLN A 1 87 ? -5.352 -3.467 -6.244 1.00 84.31 87 GLN A CA 1
ATOM 702 C C . GLN A 1 87 ? -3.920 -2.983 -6.502 1.00 84.31 87 GLN A C 1
ATOM 704 O O . GLN A 1 87 ? -3.348 -3.335 -7.536 1.00 84.31 87 GLN A O 1
ATOM 709 N N . VAL A 1 88 ? -3.321 -2.235 -5.570 1.00 80.88 88 VAL A N 1
ATOM 710 C CA . VAL A 1 88 ? -1.928 -1.773 -5.659 1.00 80.88 88 VAL A CA 1
ATOM 711 C C . VAL A 1 88 ? -0.964 -2.961 -5.656 1.00 80.88 88 VAL A C 1
ATOM 713 O O . VAL A 1 88 ? -0.152 -3.066 -6.567 1.00 80.88 88 VAL A O 1
ATOM 716 N N . THR A 1 89 ? -1.088 -3.909 -4.730 1.00 82.69 89 THR A N 1
ATOM 717 C CA . THR A 1 89 ? -0.265 -5.129 -4.647 1.00 82.69 89 THR A CA 1
ATOM 718 C C . THR A 1 89 ? -0.341 -5.954 -5.930 1.00 82.69 89 THR A C 1
ATOM 720 O O . THR A 1 89 ? 0.683 -6.412 -6.442 1.00 82.69 89 THR A O 1
ATOM 723 N N . THR A 1 90 ? -1.535 -6.091 -6.514 1.00 83.50 90 THR A N 1
ATOM 724 C CA . THR A 1 90 ? -1.723 -6.760 -7.811 1.00 83.50 90 THR A CA 1
ATOM 725 C C . THR A 1 90 ? -1.036 -5.986 -8.937 1.00 83.50 90 THR A C 1
ATOM 727 O O . THR A 1 90 ? -0.365 -6.571 -9.789 1.00 83.50 90 THR A O 1
ATOM 730 N N . ALA A 1 91 ? -1.174 -4.661 -8.949 1.00 79.25 91 ALA A N 1
ATOM 731 C CA . ALA A 1 91 ? -0.557 -3.790 -9.942 1.00 79.25 91 ALA A CA 1
ATOM 732 C C . ALA A 1 91 ? 0.982 -3.804 -9.858 1.00 79.25 91 ALA A C 1
ATOM 734 O O . ALA A 1 91 ? 1.650 -3.866 -10.887 1.00 79.25 91 ALA A O 1
ATOM 735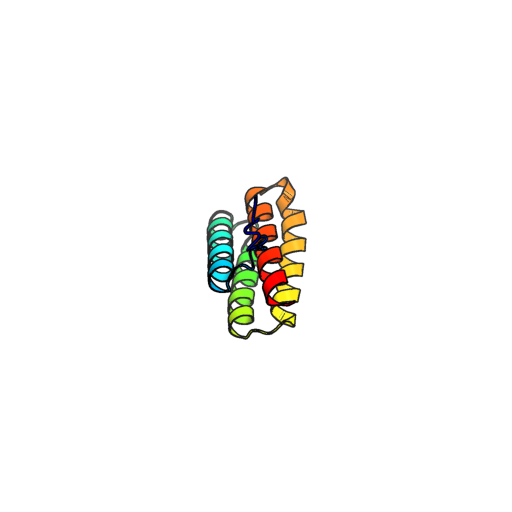 N N . LEU A 1 92 ? 1.536 -3.819 -8.646 1.00 76.88 92 LEU A N 1
ATOM 736 C CA . LEU A 1 92 ? 2.965 -3.955 -8.358 1.00 76.88 92 LEU A CA 1
ATOM 737 C C . LEU A 1 92 ? 3.496 -5.335 -8.750 1.00 76.88 92 LEU A C 1
ATOM 739 O O . LEU A 1 92 ? 4.531 -5.433 -9.405 1.00 76.88 92 LEU A O 1
ATOM 743 N N . SER A 1 93 ? 2.756 -6.398 -8.435 1.00 74.12 93 SER A N 1
ATOM 744 C CA . SER A 1 93 ? 3.106 -7.762 -8.853 1.00 74.12 93 SER A CA 1
ATOM 745 C C . SER A 1 93 ? 3.174 -7.887 -10.376 1.00 74.12 93 SER A C 1
ATOM 747 O O . SER A 1 93 ? 4.040 -8.572 -10.903 1.00 74.12 93 SER A O 1
ATOM 749 N N . ASN A 1 94 ? 2.317 -7.163 -11.101 1.00 73.81 94 ASN A N 1
ATOM 750 C CA . ASN A 1 94 ? 2.363 -7.096 -12.564 1.00 73.81 94 ASN A CA 1
ATOM 751 C C . ASN A 1 94 ? 3.538 -6.262 -13.124 1.00 73.81 94 ASN A C 1
ATOM 753 O O . ASN A 1 94 ? 3.775 -6.311 -14.333 1.00 73.81 94 ASN A O 1
ATOM 757 N N . LEU A 1 95 ? 4.227 -5.468 -12.292 1.00 69.44 95 LEU A N 1
ATOM 758 C CA . LEU A 1 95 ? 5.412 -4.678 -12.663 1.00 69.44 95 LEU A CA 1
ATOM 759 C C . LEU A 1 95 ? 6.732 -5.399 -12.364 1.00 69.44 95 LEU A C 1
ATOM 761 O O . LEU A 1 95 ? 7.701 -5.199 -13.092 1.00 69.44 95 LEU A O 1
ATOM 765 N N . GLY A 1 96 ? 6.784 -6.176 -11.280 1.00 58.34 96 GLY A N 1
ATOM 766 C CA . GLY A 1 96 ? 7.986 -6.872 -10.807 1.00 58.34 96 GLY A CA 1
ATOM 767 C C . GLY A 1 96 ? 8.153 -8.313 -11.307 1.00 58.34 96 GLY A C 1
ATOM 768 O O . GLY A 1 96 ? 9.112 -8.964 -10.897 1.00 58.34 96 GLY A O 1
ATOM 769 N N . ILE A 1 97 ? 7.236 -8.813 -12.151 1.00 49.84 97 ILE A N 1
ATOM 770 C CA . ILE A 1 97 ? 7.191 -10.194 -12.677 1.00 49.84 97 ILE A CA 1
ATOM 771 C C . ILE A 1 97 ? 7.098 -10.196 -14.209 1.00 49.84 97 ILE A C 1
ATOM 773 O O . ILE A 1 97 ? 6.238 -9.476 -14.771 1.00 49.84 97 ILE A O 1
#

Secondary structure (DSSP, 8-state):
----------------HHHHHHHHHHHHHHHHHSHHHHHHHHHHHHHHHHHHHHT-HHHHHHHHHHHHHHHHHHTTT-HHHHHHHHHHHHHHHHHH-

Sequence (97 aa):
MHPLNIKKRKAGSRMPHKEVKKTIGELKSELEQTPKETGFLEEKLEQAREGIERYTPEAIQELAQTLQKEADEFEVEHPRITALINQVTTALSNLGI